Protein AF-A0A0N4XSR8-F1 (afdb_monomer)

Foldseek 3Di:
DCVVPDDDDDDDDDPPPVPPVVPDDDDDDDDPDPVVVLVVVVVCVVVDPDPDDDDDDPDPVVQVVSQVVCVVVVDDDDGDDDVDDPVSVVVVVD

Solvent-accessible surface area (backbone atoms only — not comparable to full-atom values): 6608 Å² total; per-residue (Å²): 115,64,82,80,80,51,80,89,73,87,82,88,74,78,78,77,64,74,84,67,54,89,86,60,89,82,86,87,81,94,65,96,46,81,74,53,51,57,58,55,50,51,53,49,59,74,73,41,95,74,90,79,85,87,88,87,61,97,42,62,71,53,40,54,53,48,45,52,54,38,44,76,72,71,43,93,78,86,78,84,56,94,85,57,55,70,70,58,53,55,60,73,74,105

pLDDT: mean 86.48, std 11.39, range [55.12, 96.94]

Structure (mmCIF,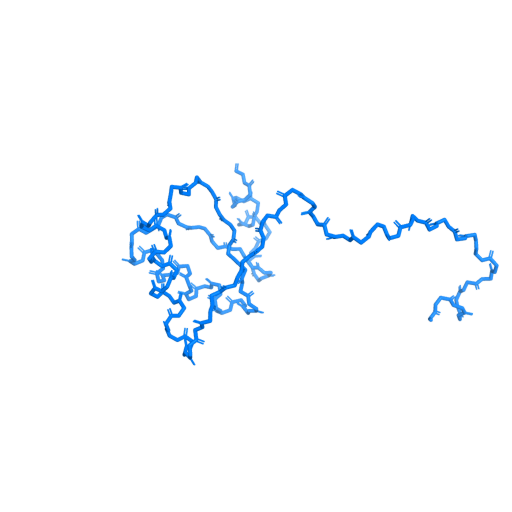 N/CA/C/O backbone):
data_AF-A0A0N4XSR8-F1
#
_entry.id   AF-A0A0N4XSR8-F1
#
loop_
_atom_site.group_PDB
_atom_site.id
_atom_site.type_symbol
_atom_site.label_atom_id
_atom_site.label_alt_id
_atom_site.label_comp_id
_atom_site.label_asym_id
_atom_site.label_entity_id
_atom_site.label_seq_id
_atom_site.pdbx_PDB_ins_code
_atom_site.Cartn_x
_atom_site.Cartn_y
_atom_site.Cartn_z
_atom_site.occupancy
_atom_site.B_iso_or_equiv
_atom_site.auth_seq_id
_atom_site.auth_comp_id
_atom_site.auth_asym_id
_atom_site.auth_atom_id
_atom_site.pdbx_PDB_model_num
ATOM 1 N N . MET A 1 1 ? 30.558 2.121 -15.263 1.00 56.22 1 MET A N 1
ATOM 2 C CA . MET A 1 1 ? 31.040 3.055 -14.217 1.00 56.22 1 MET A CA 1
ATOM 3 C C . MET A 1 1 ? 32.139 2.444 -13.357 1.00 56.22 1 MET A C 1
ATOM 5 O O . MET A 1 1 ? 33.147 3.103 -13.167 1.00 56.22 1 MET A O 1
ATOM 9 N N . THR A 1 2 ? 32.014 1.195 -12.905 1.00 64.69 2 THR A N 1
ATOM 10 C CA . THR A 1 2 ? 33.045 0.493 -12.110 1.00 64.69 2 THR A CA 1
ATOM 11 C C . THR A 1 2 ? 34.406 0.353 -12.804 1.00 64.69 2 THR A C 1
ATOM 13 O O . THR A 1 2 ? 35.429 0.432 -12.139 1.00 64.69 2 THR A O 1
ATOM 16 N N . SER A 1 3 ? 34.448 0.275 -14.139 1.00 71.38 3 SER A N 1
ATOM 17 C CA . SER A 1 3 ? 35.692 0.272 -14.932 1.00 71.38 3 SER A CA 1
ATOM 18 C C . SER A 1 3 ? 36.540 1.547 -14.825 1.00 71.38 3 SER A C 1
ATOM 20 O O . SER A 1 3 ? 37.678 1.545 -15.275 1.00 71.38 3 SER A O 1
ATOM 22 N N . LYS A 1 4 ? 35.994 2.640 -14.272 1.00 77.06 4 LYS A N 1
ATOM 23 C CA . LYS A 1 4 ? 36.720 3.905 -14.067 1.00 77.06 4 LYS A CA 1
ATOM 24 C C . LYS A 1 4 ? 37.362 4.021 -12.681 1.00 77.06 4 LYS A C 1
ATOM 26 O O . LYS A 1 4 ? 38.192 4.898 -12.488 1.00 77.06 4 LYS A O 1
ATOM 31 N N . PHE A 1 5 ? 36.963 3.176 -11.730 1.00 85.56 5 PHE A N 1
ATOM 32 C CA . PHE A 1 5 ? 37.351 3.302 -10.318 1.00 85.56 5 PHE A CA 1
ATOM 33 C C . PHE A 1 5 ? 37.894 2.001 -9.711 1.00 85.56 5 PHE A C 1
ATOM 35 O O . PHE A 1 5 ? 38.294 1.998 -8.553 1.00 85.56 5 PHE A O 1
ATOM 42 N N . MET A 1 6 ? 37.895 0.896 -10.461 1.00 86.00 6 MET A N 1
ATOM 43 C CA . MET A 1 6 ? 38.374 -0.407 -9.998 1.00 86.00 6 MET A CA 1
ATOM 44 C C . MET A 1 6 ? 39.427 -0.942 -10.969 1.00 86.00 6 MET A C 1
ATOM 46 O O . MET A 1 6 ? 39.180 -0.988 -12.175 1.00 86.00 6 MET A O 1
ATOM 50 N N . THR A 1 7 ? 40.563 -1.389 -10.438 1.00 77.50 7 THR A N 1
ATOM 51 C CA . THR A 1 7 ? 41.599 -2.114 -11.187 1.00 77.50 7 THR A CA 1
ATOM 52 C C . THR A 1 7 ? 41.450 -3.602 -10.889 1.00 77.50 7 THR A C 1
ATOM 54 O O . THR A 1 7 ? 41.463 -3.985 -9.725 1.00 77.50 7 THR A O 1
ATOM 57 N N . ASP A 1 8 ? 41.259 -4.404 -11.937 1.00 83.94 8 ASP A N 1
ATOM 58 C CA . ASP A 1 8 ? 41.131 -5.872 -11.904 1.00 83.94 8 ASP A CA 1
ATOM 59 C C . ASP A 1 8 ? 40.223 -6.458 -10.791 1.00 83.94 8 ASP A C 1
ATOM 61 O O . ASP A 1 8 ? 40.675 -7.203 -9.920 1.00 83.94 8 ASP A O 1
ATOM 65 N N . PRO A 1 9 ? 38.919 -6.112 -10.757 1.00 86.94 9 PRO A N 1
ATOM 66 C CA . PRO A 1 9 ? 38.027 -6.628 -9.730 1.00 86.94 9 PRO A CA 1
ATOM 67 C C . PRO A 1 9 ? 37.605 -8.072 -10.022 1.00 86.94 9 PRO A C 1
ATOM 69 O O . PRO A 1 9 ? 37.090 -8.386 -11.100 1.00 86.94 9 PRO A O 1
ATOM 72 N N . ILE A 1 10 ? 37.680 -8.921 -9.000 1.00 88.25 10 ILE A N 1
ATOM 73 C CA . ILE A 1 10 ? 37.042 -10.238 -9.017 1.00 88.25 10 ILE A CA 1
ATOM 74 C C . ILE A 1 10 ? 35.523 -10.045 -9.013 1.00 88.25 10 ILE A C 1
ATOM 76 O O . ILE A 1 10 ? 34.954 -9.414 -8.121 1.00 88.25 10 ILE A O 1
ATOM 80 N N . ARG A 1 11 ? 34.848 -10.600 -10.023 1.00 79.88 11 ARG A N 1
ATOM 81 C CA . ARG A 1 11 ? 33.387 -10.560 -10.141 1.00 79.88 11 ARG A CA 1
ATOM 82 C C . ARG A 1 11 ? 32.794 -11.878 -9.667 1.00 79.88 11 ARG A C 1
ATOM 84 O O . ARG A 1 11 ? 32.829 -12.866 -10.392 1.00 79.88 11 ARG A O 1
ATOM 91 N N . ILE A 1 12 ? 32.202 -11.870 -8.479 1.00 83.94 12 ILE A N 1
ATOM 92 C CA . ILE A 1 12 ? 31.358 -12.968 -8.006 1.00 83.94 12 ILE A CA 1
ATOM 93 C C . ILE A 1 12 ? 29.919 -12.591 -8.353 1.00 83.94 12 ILE A C 1
ATOM 95 O O . ILE A 1 12 ? 29.303 -11.760 -7.690 1.00 83.94 12 ILE A O 1
ATOM 99 N N . LEU A 1 13 ? 29.420 -13.137 -9.460 1.00 77.44 13 LEU A N 1
ATOM 100 C CA . LEU A 1 13 ? 28.064 -12.899 -9.941 1.00 77.44 13 LEU A CA 1
ATOM 101 C C . LEU A 1 13 ? 27.219 -14.124 -9.612 1.00 77.44 13 LEU A C 1
ATOM 103 O O . LEU A 1 13 ? 27.519 -15.226 -10.065 1.00 77.44 13 LEU A O 1
ATOM 107 N N . VAL A 1 14 ? 26.150 -13.925 -8.852 1.00 69.56 14 VAL A N 1
ATOM 108 C CA . VAL A 1 14 ? 25.079 -14.919 -8.770 1.00 69.56 14 VAL A CA 1
ATOM 109 C C . VAL A 1 14 ? 24.346 -14.874 -10.110 1.00 69.56 14 VAL A C 1
ATOM 111 O O . VAL A 1 14 ? 24.079 -13.779 -10.622 1.00 69.56 14 VAL A O 1
ATOM 114 N N . LYS A 1 15 ? 24.071 -16.037 -10.720 1.00 63.41 15 LYS A N 1
ATOM 115 C CA . LYS A 1 15 ? 23.192 -16.090 -11.895 1.00 63.41 15 LYS A CA 1
ATOM 116 C C . LYS A 1 15 ? 21.917 -15.340 -11.528 1.00 63.41 15 LYS A C 1
ATOM 118 O O . LYS A 1 15 ? 21.339 -15.582 -10.474 1.00 63.41 15 LYS A O 1
ATOM 123 N N . ARG A 1 16 ? 21.499 -14.409 -12.385 1.00 59.78 16 ARG A N 1
ATOM 124 C CA . ARG A 1 16 ? 20.115 -13.956 -12.343 1.00 59.78 16 ARG A CA 1
ATOM 125 C C . ARG A 1 16 ? 19.303 -15.164 -12.774 1.00 59.78 16 ARG A C 1
ATOM 127 O O . ARG A 1 16 ? 19.111 -15.360 -13.969 1.00 59.78 16 ARG A O 1
ATOM 134 N N . ASP A 1 17 ? 18.900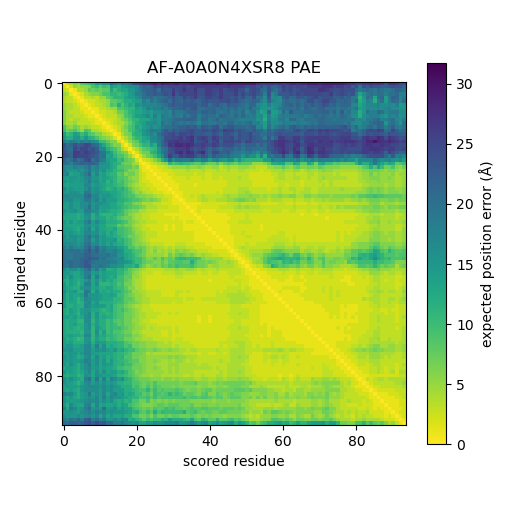 -15.990 -11.817 1.00 56.75 17 ASP A N 1
ATOM 135 C CA . ASP A 1 17 ? 17.633 -16.680 -11.976 1.00 56.75 17 ASP A CA 1
ATOM 136 C C . ASP A 1 17 ? 16.659 -15.564 -12.339 1.00 56.75 17 ASP A C 1
ATOM 138 O O . ASP A 1 17 ? 16.676 -14.494 -11.708 1.00 56.75 17 ASP A O 1
ATOM 142 N N . GLU A 1 18 ? 15.948 -15.714 -13.455 1.00 55.47 18 GLU A N 1
ATOM 143 C CA . GLU A 1 18 ? 14.843 -14.814 -13.734 1.00 55.47 18 GLU A CA 1
ATOM 144 C C . GLU A 1 18 ? 14.049 -14.762 -12.439 1.00 55.47 18 GLU A C 1
ATOM 146 O O . GLU A 1 18 ? 13.600 -15.783 -11.928 1.00 55.47 18 GLU A O 1
ATOM 151 N N . LEU A 1 19 ? 13.993 -13.578 -11.832 1.00 55.12 19 LEU A N 1
ATOM 152 C CA . LEU A 1 19 ? 13.330 -13.347 -10.555 1.00 55.12 19 LEU A CA 1
ATOM 153 C C . LEU A 1 19 ? 11.811 -13.398 -10.787 1.00 55.12 19 LEU A C 1
ATOM 155 O O . LEU A 1 19 ? 11.050 -12.581 -10.283 1.00 55.12 19 LEU A O 1
ATOM 159 N N . THR A 1 20 ? 11.349 -14.332 -11.615 1.00 56.44 20 THR A N 1
ATOM 160 C CA . THR A 1 20 ? 9.997 -14.827 -11.578 1.00 56.44 20 THR A CA 1
ATOM 161 C C . THR A 1 20 ? 9.892 -15.542 -10.254 1.00 56.44 20 THR A C 1
ATOM 163 O O . THR A 1 20 ? 10.406 -16.635 -10.049 1.00 56.44 20 THR A O 1
ATOM 166 N N . LEU A 1 21 ? 9.297 -14.828 -9.314 1.00 58.47 21 LEU A N 1
ATOM 167 C CA . LEU A 1 21 ? 8.861 -15.322 -8.030 1.00 58.47 21 LEU A CA 1
ATOM 168 C C . LEU A 1 21 ? 7.922 -16.512 -8.301 1.00 58.47 21 LEU A C 1
ATOM 170 O O . LEU A 1 21 ? 6.716 -16.316 -8.381 1.00 58.47 21 LEU A O 1
ATOM 174 N N . GLU A 1 22 ? 8.448 -17.724 -8.510 1.00 62.69 22 GLU A N 1
ATOM 175 C CA . GLU A 1 22 ? 7.670 -18.900 -8.951 1.00 62.69 22 GLU A CA 1
ATOM 176 C C . GLU A 1 22 ? 6.518 -19.239 -7.984 1.00 62.69 22 GLU A C 1
ATOM 178 O O . GLU A 1 22 ? 5.549 -19.892 -8.362 1.00 62.69 22 GLU A O 1
ATOM 183 N N . GLY A 1 23 ? 6.577 -18.733 -6.747 1.00 73.56 23 GLY A N 1
ATOM 184 C CA . GLY A 1 23 ? 5.507 -18.826 -5.753 1.00 73.56 23 GLY A CA 1
ATOM 185 C C . GLY A 1 23 ? 4.541 -17.634 -5.679 1.00 73.56 23 GLY A C 1
ATOM 186 O O . GLY A 1 23 ? 3.565 -17.712 -4.935 1.00 73.56 23 GLY A O 1
ATOM 187 N N . ILE A 1 24 ? 4.773 -16.533 -6.403 1.00 83.44 24 ILE A N 1
ATOM 188 C CA . ILE A 1 24 ? 3.939 -15.322 -6.344 1.00 83.44 24 ILE A CA 1
ATOM 189 C C . ILE A 1 24 ? 3.073 -15.217 -7.592 1.00 83.44 24 ILE A C 1
ATOM 191 O O . ILE A 1 24 ? 3.538 -14.937 -8.698 1.00 83.44 24 ILE A O 1
ATOM 195 N N . LYS A 1 25 ? 1.766 -15.386 -7.383 1.00 86.50 25 LYS A N 1
ATOM 196 C CA . LYS A 1 25 ? 0.755 -15.132 -8.407 1.00 86.50 25 LYS A CA 1
ATOM 197 C C . LYS A 1 25 ? 0.622 -13.627 -8.615 1.00 86.50 25 LYS A C 1
ATOM 199 O O . LYS A 1 25 ? 0.306 -12.897 -7.678 1.00 86.50 25 LYS A O 1
ATOM 204 N N . GLN A 1 26 ? 0.869 -13.179 -9.839 1.00 86.38 26 GLN A N 1
ATOM 205 C CA . GLN A 1 26 ? 0.817 -11.771 -10.219 1.00 86.38 26 GLN A CA 1
ATOM 206 C C . GLN A 1 26 ? -0.413 -11.522 -11.087 1.00 86.38 26 GLN A C 1
ATOM 208 O O . GLN A 1 26 ? -0.690 -12.280 -12.016 1.00 86.38 26 GLN A O 1
ATOM 213 N N . PHE A 1 27 ? -1.135 -10.448 -10.784 1.00 91.31 27 PHE A N 1
ATOM 214 C CA . PHE A 1 27 ? -2.339 -10.035 -11.494 1.00 91.31 27 PHE A CA 1
ATOM 215 C C . PHE A 1 27 ? -2.287 -8.532 -11.752 1.00 91.31 27 PHE A C 1
ATOM 217 O O . PHE A 1 27 ? -1.566 -7.801 -11.071 1.00 91.31 27 PHE A O 1
ATOM 224 N N . PHE A 1 28 ? -3.077 -8.070 -12.715 1.00 94.12 28 PHE A N 1
ATOM 225 C CA . PHE A 1 28 ? -3.328 -6.651 -12.923 1.00 94.12 28 PHE A CA 1
ATOM 226 C C . PHE A 1 28 ? -4.829 -6.422 -13.075 1.00 94.12 28 PHE A C 1
ATOM 228 O O . PHE A 1 28 ? -5.549 -7.292 -13.562 1.00 94.12 28 PHE A O 1
ATOM 235 N N . VAL A 1 29 ? -5.280 -5.237 -12.674 1.00 94.19 29 VAL A N 1
ATOM 236 C CA . VAL A 1 29 ? -6.641 -4.763 -12.923 1.00 94.19 29 VAL A CA 1
ATOM 237 C C . VAL A 1 29 ? -6.528 -3.526 -13.801 1.00 94.19 29 VAL A C 1
ATOM 239 O O . VAL A 1 29 ? -5.839 -2.568 -13.442 1.00 94.19 29 VAL A O 1
ATOM 242 N N . ALA A 1 30 ? -7.144 -3.574 -14.981 1.00 95.88 30 ALA A N 1
ATOM 243 C CA . ALA A 1 30 ? -7.236 -2.414 -15.852 1.00 95.88 30 ALA A CA 1
ATOM 244 C C . ALA A 1 30 ? -8.282 -1.454 -15.277 1.00 95.88 30 ALA A C 1
ATOM 246 O O . ALA A 1 30 ? -9.432 -1.834 -15.079 1.00 95.88 30 ALA A O 1
ATOM 247 N N . VAL A 1 31 ? -7.860 -0.225 -14.997 1.00 96.06 31 VAL A N 1
ATOM 248 C CA . VAL A 1 31 ? -8.707 0.860 -14.501 1.00 96.06 31 VAL A CA 1
ATOM 249 C C . VAL A 1 31 ? -8.564 2.032 -15.459 1.00 96.06 31 VAL A C 1
ATOM 251 O O . VAL A 1 31 ? -7.447 2.469 -15.738 1.00 96.06 31 VAL A O 1
ATOM 254 N N . ASP A 1 32 ? -9.684 2.527 -15.976 1.00 95.19 32 ASP A N 1
ATOM 255 C CA . ASP A 1 32 ? -9.669 3.586 -16.991 1.00 95.19 32 ASP A CA 1
ATOM 256 C C . ASP A 1 32 ? -9.325 4.954 -16.392 1.00 95.19 32 ASP A C 1
ATOM 258 O O . ASP A 1 32 ? -8.723 5.802 -17.049 1.00 95.19 32 ASP A O 1
ATOM 262 N N . CYS A 1 33 ? -9.696 5.171 -15.127 1.00 95.75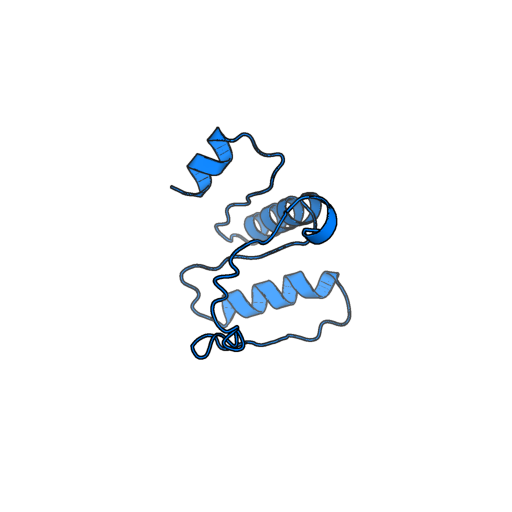 33 CYS A N 1
ATOM 263 C CA . CYS A 1 33 ? -9.521 6.430 -14.413 1.00 95.75 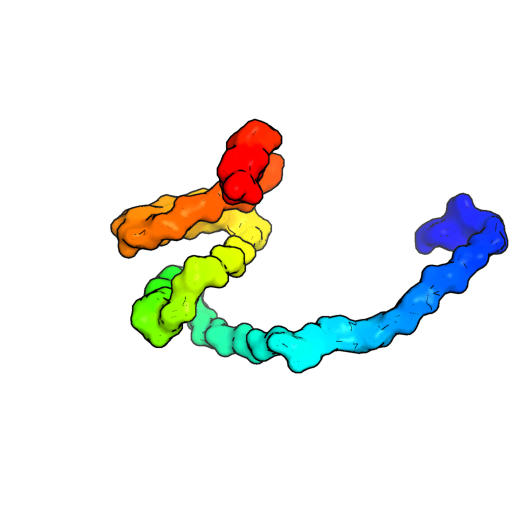33 CYS A CA 1
ATOM 264 C C . CYS A 1 33 ? -8.876 6.204 -13.039 1.00 95.75 33 CYS A C 1
ATOM 266 O O . CYS A 1 33 ? -9.105 5.199 -12.369 1.00 95.75 33 CYS A O 1
ATOM 268 N N . GLU A 1 34 ? -8.064 7.167 -12.596 1.00 93.19 34 GLU A N 1
ATOM 269 C CA . GLU A 1 34 ? -7.340 7.099 -11.316 1.00 93.19 34 GLU A CA 1
ATOM 270 C C . GLU A 1 34 ? -8.284 7.037 -10.107 1.00 93.19 34 GLU A C 1
ATOM 272 O O . GLU A 1 34 ? -7.970 6.381 -9.116 1.00 93.19 34 GLU A O 1
ATOM 277 N N . GLU A 1 35 ? -9.435 7.703 -10.187 1.00 93.00 35 GLU A N 1
ATOM 278 C CA . GLU A 1 35 ? -10.472 7.694 -9.150 1.00 93.00 35 GLU A CA 1
ATOM 279 C C . GLU A 1 35 ? -11.076 6.303 -8.918 1.00 93.00 35 GLU A C 1
ATOM 281 O O . GLU A 1 35 ? -11.322 5.936 -7.773 1.00 93.00 35 GLU A O 1
ATOM 286 N N . TRP A 1 36 ? -11.179 5.474 -9.961 1.00 95.94 36 TRP A N 1
ATOM 287 C CA . TRP A 1 36 ? -11.748 4.124 -9.860 1.00 95.94 36 TRP A CA 1
ATOM 288 C C . TRP A 1 36 ? -10.833 3.133 -9.141 1.00 95.94 36 TRP A C 1
ATOM 290 O O . TRP A 1 36 ? -11.276 2.058 -8.738 1.00 95.94 36 TRP A O 1
ATOM 300 N N . LYS A 1 37 ? -9.552 3.475 -8.942 1.00 96.38 37 LYS A N 1
ATOM 301 C CA . LYS A 1 37 ? -8.624 2.627 -8.181 1.00 96.38 37 LYS A CA 1
ATOM 302 C C . LYS A 1 37 ? -9.065 2.435 -6.742 1.00 96.38 37 LYS A C 1
ATOM 304 O O . LYS A 1 37 ? -8.816 1.369 -6.193 1.00 96.38 37 LYS A O 1
ATOM 309 N N . PHE A 1 38 ? -9.646 3.465 -6.127 1.00 95.56 38 PHE A N 1
ATOM 310 C CA . PHE A 1 38 ? -10.072 3.368 -4.737 1.00 95.56 38 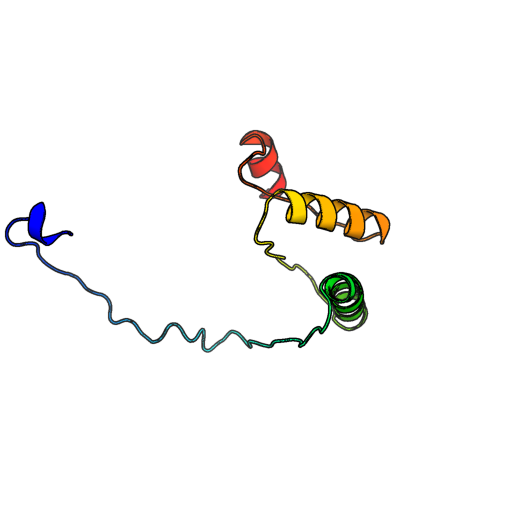PHE A CA 1
ATOM 311 C C . PHE A 1 38 ? -11.259 2.416 -4.605 1.00 95.56 38 PHE A C 1
ATOM 313 O O . PHE A 1 38 ? -11.188 1.485 -3.812 1.00 95.56 38 PHE A O 1
ATOM 320 N N . ASP A 1 39 ? -12.276 2.580 -5.447 1.00 94.56 39 ASP A N 1
ATOM 321 C CA . ASP A 1 39 ? -13.452 1.705 -5.443 1.00 94.56 39 ASP A CA 1
ATOM 322 C C . ASP A 1 39 ? -13.054 0.253 -5.748 1.00 94.56 39 ASP A C 1
ATOM 324 O O . ASP A 1 39 ? -13.391 -0.659 -5.001 1.00 94.56 39 ASP A O 1
ATOM 328 N N . THR A 1 40 ? -12.190 0.051 -6.750 1.00 95.31 40 THR A N 1
ATOM 329 C CA . THR A 1 40 ? -11.630 -1.274 -7.075 1.00 95.31 40 THR A CA 1
ATOM 330 C C . THR A 1 40 ? -10.870 -1.887 -5.892 1.00 95.31 40 THR A C 1
ATOM 332 O O . THR A 1 40 ? -10.919 -3.094 -5.669 1.00 95.31 40 THR A O 1
ATOM 335 N N . LEU A 1 41 ? -10.122 -1.077 -5.136 1.00 94.62 41 LEU A N 1
ATOM 336 C CA . LEU A 1 41 ? -9.394 -1.546 -3.960 1.00 94.62 41 LEU A CA 1
ATOM 337 C C . LEU A 1 41 ? -10.358 -1.997 -2.858 1.00 94.62 41 LEU A C 1
ATOM 339 O O . LEU A 1 41 ? -10.123 -3.041 -2.257 1.00 94.62 41 LEU A O 1
ATOM 343 N N . VAL A 1 42 ? -11.421 -1.232 -2.604 1.00 92.12 42 VAL A N 1
ATOM 344 C CA . VAL A 1 42 ? -12.454 -1.583 -1.619 1.00 92.12 42 VAL A CA 1
ATOM 345 C C . VAL A 1 42 ? -13.144 -2.891 -2.016 1.00 92.12 42 VAL A C 1
ATOM 347 O O . VAL A 1 42 ? -13.195 -3.808 -1.200 1.00 92.12 42 VAL A O 1
ATOM 350 N N . ASP A 1 43 ? -13.530 -3.043 -3.285 1.00 92.44 43 ASP A N 1
ATOM 351 C CA . ASP A 1 43 ? -14.141 -4.275 -3.804 1.00 92.44 43 ASP A CA 1
ATOM 352 C C . ASP A 1 43 ? -13.243 -5.511 -3.598 1.00 92.44 43 ASP A C 1
ATOM 354 O O . ASP A 1 43 ? -13.721 -6.607 -3.280 1.00 92.44 43 ASP A O 1
ATOM 358 N N . LEU A 1 44 ? -11.921 -5.351 -3.753 1.00 91.31 44 LEU A N 1
ATOM 359 C CA . LEU A 1 44 ? -10.953 -6.420 -3.490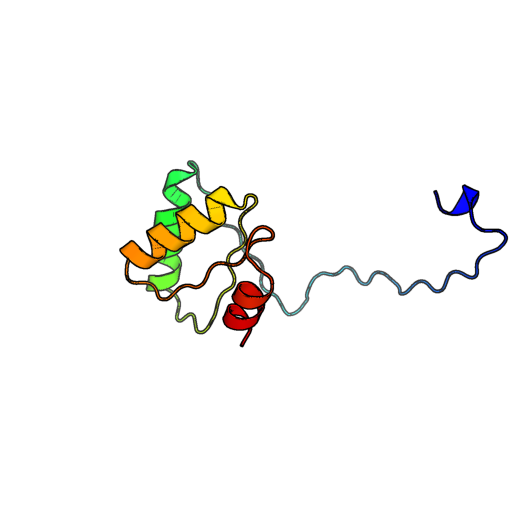 1.00 91.31 44 LEU A CA 1
ATOM 360 C C . LEU A 1 44 ? -10.908 -6.806 -2.008 1.00 91.31 44 LEU A C 1
ATOM 362 O O . LEU A 1 44 ? -10.795 -7.994 -1.707 1.00 91.31 44 LEU A O 1
ATOM 366 N N . TYR A 1 45 ? -10.997 -5.837 -1.097 1.00 88.19 45 TYR A N 1
ATOM 367 C CA . TYR A 1 45 ? -11.048 -6.100 0.343 1.00 88.19 45 TYR A CA 1
ATOM 368 C C . TYR A 1 45 ? -12.363 -6.758 0.779 1.00 88.19 45 TYR A C 1
ATOM 370 O O . TYR A 1 45 ? -12.338 -7.590 1.683 1.00 88.19 45 TYR A O 1
ATOM 378 N N . ASP A 1 46 ? -13.480 -6.443 0.123 1.00 86.44 46 ASP A N 1
ATOM 379 C CA . ASP A 1 46 ? -14.783 -7.052 0.418 1.00 86.44 46 ASP A CA 1
ATOM 380 C C . ASP A 1 46 ? -14.893 -8.485 -0.124 1.00 86.44 46 ASP A C 1
ATOM 382 O O . ASP A 1 46 ? -15.513 -9.356 0.490 1.00 86.44 46 ASP A O 1
ATOM 386 N N . THR A 1 47 ? -14.269 -8.757 -1.273 1.00 87.62 47 THR A N 1
ATOM 387 C CA . THR A 1 47 ? -14.347 -10.067 -1.940 1.00 87.62 47 THR A CA 1
ATOM 388 C C . THR A 1 47 ? -13.322 -11.066 -1.398 1.00 87.62 47 THR A C 1
ATOM 390 O O . THR A 1 47 ? -13.552 -12.279 -1.425 1.00 87.62 47 THR A O 1
ATOM 393 N N . LEU A 1 48 ? -12.165 -10.588 -0.934 1.00 84.62 48 LEU A N 1
ATOM 394 C CA . LEU A 1 48 ? -11.046 -11.434 -0.529 1.00 84.62 48 LEU A CA 1
ATOM 395 C C . LEU A 1 48 ? -10.854 -11.410 0.985 1.00 84.62 48 LEU A C 1
ATOM 397 O O . LEU A 1 48 ? -10.789 -10.363 1.617 1.00 84.62 48 LEU A O 1
ATOM 401 N N . THR A 1 49 ? -10.641 -12.583 1.579 1.00 81.56 49 THR A N 1
ATOM 402 C CA . THR A 1 49 ? -10.190 -12.664 2.971 1.00 81.56 49 THR A CA 1
ATOM 403 C C . THR A 1 49 ? -8.703 -12.315 3.047 1.00 81.56 49 THR A C 1
ATOM 405 O O . THR A 1 49 ? -7.837 -13.172 2.865 1.00 81.56 49 THR A O 1
ATOM 408 N N . ILE A 1 50 ? -8.404 -11.040 3.293 1.00 81.12 50 ILE A N 1
ATOM 409 C CA . ILE A 1 50 ? -7.040 -10.513 3.405 1.00 81.12 50 ILE A CA 1
ATOM 410 C C . ILE A 1 50 ? -6.648 -10.447 4.884 1.00 81.12 50 ILE A C 1
ATOM 412 O O . ILE A 1 50 ? -7.286 -9.753 5.669 1.00 81.12 50 ILE A O 1
ATOM 416 N N . THR A 1 51 ? -5.580 -11.148 5.275 1.00 83.00 51 THR A N 1
ATOM 417 C CA . THR A 1 51 ? -5.032 -11.066 6.641 1.00 83.00 51 THR A CA 1
ATOM 418 C C . THR A 1 51 ? -4.171 -9.819 6.819 1.00 83.00 51 THR A C 1
ATOM 420 O O . THR A 1 51 ? -4.404 -9.018 7.719 1.00 83.00 51 THR A O 1
ATOM 423 N N . GLN A 1 52 ? -3.178 -9.646 5.947 1.00 86.88 52 GLN A N 1
ATOM 424 C CA . GLN A 1 52 ? -2.299 -8.485 5.882 1.00 86.88 52 GLN A CA 1
ATOM 425 C C . GLN A 1 52 ? -1.966 -8.194 4.420 1.00 86.88 52 GLN A C 1
ATOM 427 O O . GLN A 1 52 ? -1.747 -9.112 3.629 1.00 86.88 52 GLN A O 1
ATOM 432 N N . ALA A 1 53 ? -1.906 -6.914 4.068 1.00 91.44 53 ALA A N 1
ATOM 433 C CA . ALA A 1 53 ? -1.518 -6.467 2.739 1.00 91.44 53 ALA A CA 1
ATOM 434 C C . ALA A 1 53 ? -0.648 -5.213 2.826 1.00 91.44 53 ALA A C 1
ATOM 436 O O . ALA A 1 53 ? -0.768 -4.416 3.756 1.00 91.44 53 ALA A O 1
ATOM 437 N N . VAL A 1 54 ? 0.222 -5.047 1.829 1.00 92.94 54 VAL A N 1
ATOM 438 C CA . VAL A 1 54 ? 1.060 -3.858 1.660 1.00 92.94 54 VAL A CA 1
ATOM 439 C C . VAL A 1 54 ? 0.657 -3.172 0.363 1.00 92.94 54 VAL A C 1
ATOM 441 O O . VAL A 1 54 ? 0.722 -3.772 -0.709 1.00 92.94 54 VAL A O 1
ATOM 444 N N . LEU A 1 55 ? 0.256 -1.907 0.468 1.00 94.75 55 LEU A N 1
ATOM 445 C CA . LEU A 1 55 ? -0.126 -1.072 -0.666 1.00 94.75 55 LEU A CA 1
ATOM 446 C C . LEU A 1 55 ? 0.995 -0.081 -0.968 1.00 94.75 55 LEU A C 1
ATOM 448 O O . LEU A 1 55 ? 1.380 0.721 -0.118 1.00 94.75 55 LEU A O 1
ATOM 452 N N . PHE A 1 56 ? 1.510 -0.121 -2.193 1.00 96.31 56 PHE A N 1
ATOM 453 C CA . PHE A 1 56 ? 2.547 0.800 -2.646 1.00 96.31 56 PHE A CA 1
ATOM 454 C C . PHE A 1 56 ? 1.936 1.950 -3.445 1.00 96.31 56 PHE A C 1
ATOM 456 O O . PHE A 1 56 ? 1.148 1.740 -4.363 1.00 96.31 56 PHE A O 1
ATOM 463 N N . CYS A 1 57 ? 2.350 3.175 -3.123 1.00 96.81 57 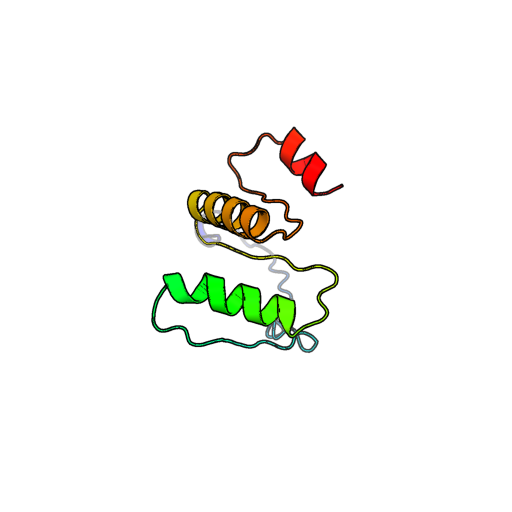CYS A N 1
ATOM 464 C CA . CYS A 1 57 ? 2.031 4.375 -3.892 1.00 96.81 57 CYS A CA 1
ATOM 465 C C . CYS A 1 57 ? 3.321 5.053 -4.359 1.00 96.81 57 CYS A C 1
ATOM 467 O O . CYS A 1 57 ? 4.323 5.065 -3.647 1.00 96.81 57 CYS A O 1
ATOM 469 N N . ASN A 1 58 ? 3.280 5.690 -5.530 1.00 95.75 58 ASN A N 1
ATOM 470 C CA . ASN A 1 58 ? 4.460 6.340 -6.113 1.00 95.75 58 ASN A CA 1
ATOM 471 C C . ASN A 1 58 ? 4.889 7.620 -5.379 1.00 95.75 58 ASN A C 1
ATOM 473 O O . ASN A 1 58 ? 6.036 8.041 -5.502 1.00 95.75 58 ASN A O 1
ATOM 477 N N . THR A 1 59 ? 3.978 8.279 -4.657 1.00 96.00 59 THR A N 1
ATOM 478 C CA . THR A 1 59 ? 4.265 9.549 -3.976 1.00 96.00 59 THR A CA 1
ATOM 479 C C . THR A 1 59 ? 3.806 9.513 -2.530 1.00 96.00 59 THR A C 1
ATOM 481 O O . THR A 1 59 ? 2.785 8.904 -2.214 1.00 96.00 59 THR A O 1
ATOM 484 N N . ARG A 1 60 ? 4.535 10.229 -1.667 1.00 95.12 60 ARG A N 1
ATOM 485 C CA . ARG A 1 60 ? 4.229 10.362 -0.233 1.00 95.12 60 ARG A CA 1
ATOM 486 C C . ARG A 1 60 ? 2.827 10.936 -0.019 1.00 95.12 60 ARG A C 1
ATOM 488 O O . ARG A 1 60 ? 2.001 10.305 0.618 1.00 95.12 60 ARG A O 1
ATOM 495 N N . ARG A 1 61 ? 2.501 12.019 -0.734 1.00 95.75 61 ARG A N 1
ATOM 496 C CA . ARG A 1 61 ? 1.162 12.632 -0.718 1.00 95.75 61 ARG A CA 1
ATOM 497 C C . ARG A 1 61 ? 0.038 11.640 -1.038 1.00 95.75 61 ARG A C 1
ATOM 499 O O . ARG A 1 61 ? -1.049 11.752 -0.487 1.00 95.75 61 ARG A O 1
ATOM 506 N N . LYS A 1 62 ? 0.270 10.693 -1.958 1.00 96.62 62 LYS A N 1
ATOM 507 C CA . LYS A 1 62 ? -0.730 9.672 -2.304 1.00 96.62 62 LYS A CA 1
ATOM 508 C C . LYS A 1 62 ? -0.859 8.614 -1.204 1.00 96.62 62 LYS A C 1
ATOM 510 O O . LYS A 1 62 ? -1.973 8.161 -0.979 1.00 96.62 62 LYS A O 1
ATOM 515 N N . VAL A 1 63 ? 0.236 8.260 -0.522 1.00 96.75 63 VAL A N 1
ATOM 516 C CA . VAL A 1 63 ? 0.200 7.382 0.662 1.00 96.75 63 VAL A CA 1
ATOM 517 C C . VAL A 1 63 ? -0.700 7.990 1.737 1.00 96.75 63 VAL A C 1
ATOM 519 O O . VAL A 1 63 ? -1.599 7.307 2.215 1.00 96.75 63 VAL A O 1
ATOM 522 N N . ASP A 1 64 ? -0.501 9.268 2.061 1.00 95.69 64 ASP A N 1
ATOM 523 C CA . ASP A 1 64 ? -1.264 9.942 3.119 1.00 95.69 64 ASP A CA 1
ATOM 524 C C . ASP A 1 64 ? -2.745 10.050 2.758 1.00 95.69 64 ASP A C 1
ATOM 526 O O . ASP A 1 64 ? -3.606 9.616 3.521 1.00 95.69 64 ASP A O 1
ATOM 530 N N . TRP A 1 65 ? -3.036 10.515 1.538 1.00 96.75 65 TRP A N 1
ATOM 531 C CA . TRP A 1 65 ? -4.402 10.593 1.018 1.00 96.75 65 TRP A CA 1
ATOM 532 C C . TRP A 1 65 ? -5.113 9.233 1.030 1.00 96.75 65 TRP A C 1
ATOM 534 O O . TRP A 1 65 ? -6.275 9.144 1.422 1.00 96.75 65 TRP A O 1
ATOM 544 N N . LEU A 1 66 ? -4.427 8.165 0.604 1.00 96.94 66 LEU A N 1
ATOM 545 C CA . LEU A 1 66 ? -5.012 6.827 0.571 1.00 96.94 66 LEU A CA 1
ATOM 546 C C . LEU A 1 66 ? -5.270 6.308 1.987 1.00 96.94 66 LEU A C 1
ATOM 548 O O . LEU A 1 66 ? -6.322 5.729 2.238 1.00 96.94 66 LEU A O 1
ATOM 552 N N . ALA A 1 67 ? -4.339 6.533 2.915 1.00 95.31 67 ALA A N 1
ATOM 553 C CA . ALA A 1 67 ? -4.494 6.112 4.299 1.00 95.31 67 ALA A CA 1
ATOM 554 C C . ALA A 1 67 ? -5.662 6.828 4.991 1.00 95.31 67 ALA A C 1
ATOM 556 O O . ALA A 1 67 ? -6.422 6.180 5.706 1.00 95.31 67 ALA A O 1
ATOM 557 N N . GLU A 1 68 ? -5.845 8.130 4.758 1.00 96.25 68 GLU A N 1
ATOM 558 C CA . GLU A 1 68 ? -7.022 8.866 5.237 1.00 96.25 68 GLU A CA 1
ATOM 559 C C . GLU A 1 68 ? -8.315 8.307 4.636 1.00 96.25 68 GLU A C 1
ATOM 561 O O . GLU A 1 68 ? -9.228 7.953 5.378 1.00 96.25 68 GLU A O 1
ATOM 566 N N . LYS A 1 69 ? -8.368 8.122 3.312 1.00 96.00 69 LYS A N 1
ATOM 567 C CA . LYS A 1 69 ? -9.542 7.567 2.618 1.00 96.00 69 LYS A CA 1
ATOM 568 C C . LYS A 1 69 ? -9.923 6.170 3.099 1.00 96.00 69 LYS A C 1
ATOM 570 O O . LYS A 1 69 ? -11.101 5.877 3.285 1.00 96.00 69 LYS A O 1
ATOM 575 N N . MET A 1 70 ? -8.939 5.307 3.329 1.00 94.31 70 MET A N 1
ATOM 576 C CA . MET A 1 70 ? -9.180 3.966 3.858 1.00 94.31 70 MET A CA 1
ATOM 577 C C . MET A 1 70 ? -9.663 4.005 5.314 1.00 94.31 70 MET A C 1
ATOM 579 O O . MET A 1 70 ? -10.565 3.249 5.665 1.00 94.31 70 MET A O 1
ATOM 583 N N . LYS A 1 71 ? -9.140 4.915 6.149 1.00 94.56 71 LYS A N 1
ATOM 584 C CA . LYS A 1 71 ? -9.647 5.122 7.518 1.00 94.56 71 LYS A CA 1
ATOM 585 C C . LYS A 1 71 ? -11.090 5.630 7.523 1.00 94.56 71 LYS A C 1
ATOM 587 O O . LYS A 1 71 ? -11.888 5.144 8.317 1.00 94.56 71 LYS A O 1
ATOM 592 N N . GLU A 1 72 ? -11.438 6.562 6.632 1.00 95.25 72 GLU A N 1
ATOM 593 C CA . GLU A 1 72 ? -12.820 7.042 6.443 1.00 95.25 72 GLU A CA 1
ATOM 594 C C . GLU A 1 72 ? -13.773 5.907 6.042 1.00 95.25 72 GLU A C 1
ATOM 596 O O . GLU A 1 72 ? -14.918 5.871 6.486 1.00 95.25 72 GLU A O 1
ATOM 601 N N . ALA A 1 73 ? -13.289 4.951 5.248 1.00 91.12 73 ALA A N 1
ATOM 602 C CA . ALA A 1 73 ? -14.019 3.744 4.870 1.00 91.12 73 ALA A CA 1
ATOM 603 C C . ALA A 1 73 ? -13.982 2.630 5.945 1.00 91.12 73 ALA A C 1
ATOM 605 O O . ALA A 1 73 ? -14.360 1.496 5.669 1.00 91.12 73 ALA A O 1
ATOM 606 N N . ASN A 1 74 ? -13.573 2.947 7.181 1.00 89.62 74 ASN A N 1
ATOM 607 C CA . ASN A 1 74 ? -13.478 2.042 8.335 1.00 89.62 74 ASN A CA 1
ATOM 608 C C . ASN A 1 74 ? -12.447 0.904 8.218 1.00 89.62 74 ASN A C 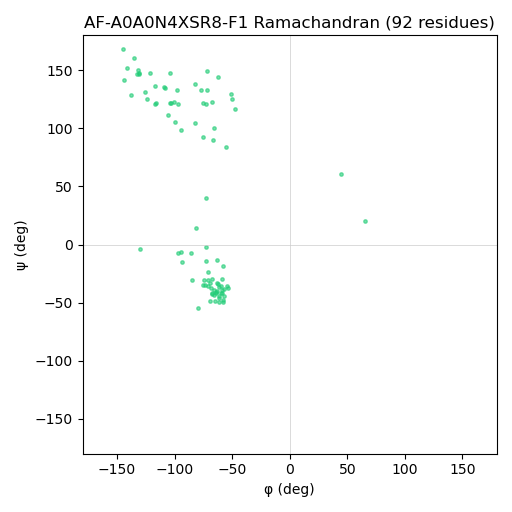1
ATOM 610 O O . ASN A 1 74 ? -12.508 -0.068 8.975 1.00 89.62 74 ASN A O 1
ATOM 614 N N . PHE A 1 75 ? -11.453 1.026 7.336 1.00 90.38 75 PHE A N 1
ATOM 615 C CA . PHE A 1 75 ? -10.326 0.095 7.308 1.00 90.38 75 PHE A CA 1
ATOM 616 C C . PHE A 1 75 ? -9.268 0.473 8.348 1.00 90.38 75 PHE A C 1
ATOM 618 O O . PHE A 1 75 ? -8.889 1.636 8.508 1.00 90.38 75 PHE A O 1
ATOM 625 N N . THR A 1 76 ? -8.727 -0.537 9.032 1.00 89.56 76 THR A N 1
ATOM 626 C CA . THR A 1 76 ? -7.576 -0.354 9.925 1.00 89.56 76 THR A CA 1
ATOM 627 C C . THR A 1 76 ? -6.299 -0.357 9.093 1.00 89.56 76 THR A C 1
ATOM 629 O O . THR A 1 76 ? -5.859 -1.408 8.632 1.00 89.56 76 THR A O 1
ATOM 632 N N . VAL A 1 77 ? -5.709 0.822 8.889 1.00 92.38 77 VAL A N 1
ATOM 633 C CA . VAL A 1 77 ? -4.499 0.993 8.074 1.00 92.38 77 VAL A CA 1
ATOM 634 C C . VAL A 1 77 ? -3.450 1.859 8.765 1.00 92.38 77 VAL A C 1
ATOM 636 O O . VAL A 1 77 ? -3.764 2.839 9.446 1.00 92.38 77 VAL A O 1
ATOM 639 N N . SER A 1 78 ? -2.190 1.522 8.502 1.00 92.50 78 SER A N 1
ATOM 640 C CA . SER A 1 78 ? -1.011 2.311 8.859 1.00 92.50 78 SER A CA 1
ATOM 641 C C . SER A 1 78 ? -0.290 2.737 7.580 1.00 92.50 78 SER A C 1
ATOM 643 O O . SER A 1 78 ? -0.128 1.931 6.664 1.00 92.50 78 SER A O 1
ATOM 645 N N . SER A 1 79 ? 0.150 3.992 7.503 1.00 94.19 79 SER A N 1
ATOM 646 C CA . SER A 1 79 ? 0.953 4.521 6.393 1.00 94.19 79 SER A CA 1
ATOM 647 C C . SER A 1 79 ? 2.415 4.656 6.795 1.00 94.19 79 SER A C 1
ATOM 649 O O . SER A 1 79 ? 2.713 4.960 7.943 1.00 94.19 79 SER A O 1
ATOM 651 N N . MET A 1 80 ? 3.334 4.465 5.845 1.00 93.38 80 MET A N 1
ATOM 652 C CA . MET A 1 80 ? 4.757 4.732 6.042 1.00 93.38 80 MET A CA 1
ATOM 653 C C . MET A 1 80 ? 5.342 5.417 4.807 1.00 93.38 80 MET A C 1
ATOM 655 O O . MET A 1 80 ? 5.230 4.905 3.694 1.00 93.38 80 MET A O 1
ATOM 659 N N . HIS A 1 81 ? 6.034 6.538 5.003 1.00 94.00 81 HIS A N 1
ATOM 660 C CA . HIS A 1 81 ? 6.805 7.203 3.954 1.00 94.00 81 HIS A CA 1
ATOM 661 C C . HIS A 1 81 ? 8.082 7.848 4.513 1.00 94.00 81 HIS A C 1
ATOM 663 O O . HIS A 1 81 ? 8.283 7.954 5.718 1.00 94.00 81 HIS A O 1
ATOM 669 N N . GLY A 1 82 ? 8.985 8.264 3.621 1.00 89.56 82 GLY A N 1
ATOM 670 C CA . GLY A 1 82 ? 10.329 8.728 3.995 1.00 89.56 82 GLY A CA 1
ATOM 671 C C . GLY A 1 82 ? 10.424 10.105 4.665 1.00 89.56 82 GLY A C 1
ATOM 672 O O . GLY A 1 82 ? 11.535 10.496 4.989 1.00 89.56 82 GLY A O 1
ATOM 673 N N . ASP A 1 83 ? 9.311 10.825 4.837 1.00 90.56 83 ASP A N 1
ATOM 674 C CA . ASP A 1 83 ? 9.287 12.106 5.580 1.00 90.56 83 ASP A CA 1
ATOM 675 C C . ASP A 1 83 ? 8.844 11.935 7.037 1.00 90.56 83 ASP A C 1
ATOM 677 O O . ASP A 1 83 ? 8.898 12.891 7.803 1.00 90.56 83 ASP A O 1
ATOM 681 N N . MET A 1 84 ? 8.403 10.736 7.423 1.00 90.62 84 MET A N 1
ATOM 682 C CA . MET A 1 84 ? 8.021 10.448 8.802 1.00 90.62 84 MET A CA 1
ATOM 683 C C . MET A 1 84 ? 9.256 10.375 9.691 1.00 90.62 84 MET A C 1
ATOM 685 O O . MET A 1 84 ? 10.323 9.924 9.251 1.00 90.62 84 MET A O 1
ATOM 689 N N . GLU A 1 85 ? 9.104 10.747 10.960 1.00 91.06 85 GLU A N 1
ATOM 690 C CA . GLU A 1 85 ? 10.197 10.595 11.909 1.00 91.06 85 GLU A CA 1
ATOM 691 C C . GLU A 1 85 ? 10.555 9.114 12.064 1.00 91.06 85 GLU A C 1
ATOM 693 O O . GLU A 1 85 ? 9.698 8.227 12.069 1.00 91.06 85 GLU A O 1
ATOM 698 N N . GLN A 1 86 ? 11.845 8.824 12.235 1.00 85.12 86 GLN A N 1
ATOM 699 C CA . GLN A 1 86 ? 12.326 7.448 12.376 1.00 85.12 86 GLN A CA 1
ATOM 700 C C . GLN A 1 86 ? 11.598 6.691 13.504 1.00 85.12 86 GLN A C 1
ATOM 702 O O . GLN A 1 86 ? 11.278 5.515 13.351 1.00 85.12 86 GLN A O 1
ATOM 707 N N . LYS A 1 87 ? 11.265 7.387 14.597 1.00 90.62 87 LYS A N 1
ATOM 708 C CA . LYS A 1 87 ? 10.505 6.833 15.723 1.00 90.62 87 LYS A CA 1
ATOM 709 C C . LYS A 1 87 ? 9.091 6.395 15.326 1.00 90.62 87 LYS A C 1
ATOM 711 O O . LYS A 1 87 ? 8.639 5.348 15.780 1.00 90.62 87 LYS A O 1
ATOM 716 N N . GLU A 1 88 ? 8.407 7.165 14.485 1.00 86.81 88 GLU A N 1
ATOM 717 C CA . GLU A 1 88 ? 7.071 6.820 13.982 1.00 86.81 88 GLU A CA 1
ATOM 718 C C . GLU A 1 88 ? 7.147 5.600 13.059 1.00 86.81 88 GLU A C 1
ATOM 720 O O . GLU A 1 88 ? 6.366 4.659 13.196 1.00 86.81 88 GLU A O 1
ATOM 725 N N . ARG A 1 89 ? 8.155 5.555 12.177 1.00 87.62 89 ARG A N 1
ATOM 726 C CA . ARG A 1 89 ? 8.398 4.405 11.287 1.00 87.62 89 ARG A CA 1
ATOM 727 C C . ARG A 1 89 ? 8.643 3.114 12.066 1.00 87.62 89 ARG A C 1
ATOM 729 O O . ARG A 1 89 ? 8.123 2.063 11.702 1.00 87.62 89 ARG A O 1
ATOM 736 N N . GLU A 1 90 ? 9.413 3.193 13.148 1.00 87.88 90 GLU A N 1
ATOM 737 C CA . GLU A 1 90 ? 9.676 2.057 14.035 1.00 87.88 90 GLU A CA 1
ATOM 738 C C . GLU A 1 90 ? 8.436 1.601 14.803 1.00 87.88 90 GLU A C 1
ATOM 740 O O . GLU A 1 90 ? 8.329 0.421 15.116 1.00 87.88 90 GLU A O 1
ATOM 745 N N . GLN A 1 91 ? 7.496 2.497 15.109 1.00 87.56 91 GLN A N 1
ATOM 746 C CA . GLN A 1 91 ? 6.223 2.111 15.720 1.00 87.56 91 GLN A CA 1
ATOM 747 C C . GLN A 1 91 ? 5.313 1.368 14.741 1.00 87.56 91 GLN A C 1
ATOM 749 O O . GLN A 1 91 ? 4.628 0.445 15.156 1.00 87.56 91 GLN A O 1
ATOM 754 N N . ILE A 1 92 ? 5.331 1.734 13.457 1.00 87.75 92 ILE A N 1
ATOM 755 C CA . ILE A 1 92 ? 4.511 1.084 12.422 1.00 87.75 92 ILE A CA 1
ATOM 756 C C . ILE A 1 92 ? 5.010 -0.330 12.090 1.00 87.75 92 ILE A C 1
ATOM 758 O O . ILE A 1 92 ? 4.215 -1.184 11.713 1.00 87.75 92 ILE A O 1
ATOM 762 N N . MET A 1 93 ? 6.320 -0.576 12.204 1.00 83.88 93 MET A N 1
ATOM 763 C CA . MET A 1 93 ? 6.926 -1.888 11.934 1.00 83.88 93 MET A CA 1
ATOM 764 C C . MET A 1 93 ? 6.910 -2.860 13.126 1.00 83.88 93 MET A C 1
ATOM 766 O O . MET A 1 93 ? 7.330 -4.005 12.954 1.00 83.88 93 MET A O 1
ATOM 770 N N . LYS A 1 94 ? 6.503 -2.412 14.318 1.00 71.38 94 LYS A N 1
ATOM 771 C CA . LYS A 1 94 ? 6.398 -3.253 15.522 1.00 71.38 94 LYS A CA 1
ATOM 772 C C . LYS A 1 94 ? 5.093 -4.031 15.549 1.00 71.38 94 LYS A C 1
ATOM 774 O O . LYS A 1 94 ? 5.154 -5.192 16.005 1.00 71.38 94 LYS A O 1
#

InterPro domains:
  IPR001650 Helicase, C-terminal domain-like [PF00271] (37-94)
  IPR001650 Helicase, C-terminal domain-like [PS51194] (40-94)
  IPR027417 P-loop containing nucleoside triphosphate hydrolase [G3DSA:3.40.50.300] (16-94)
  IPR027417 P-loop containing nucleoside triphosphate hydrolase [SSF52540] (18-94)

Secondary structure (DSSP, 8-state):
-GGGT-SS----PPP------TT--------SSTTHHHHHHHHHHHHS--S------SSHHHHHHHHHHHHHTT-------TTS-HHHHHHHT-

Organism: Nippostrongylus brasiliensis (NCBI:txid27835)

Mean predicted aligned error: 8.83 Å

Radius of gyration: 19.72 Å; Cα contacts (8 Å, |Δi|>4): 26; chains: 1; bounding box: 56×32×33 Å

Sequence (94 aa):
MTSKFMTDPIRILVKRDELTLEGIKQFFVAVDCEEWKFDTLVDLYDTLTITQAVLFCNTRRKVDWLAEKMKEANFTVSSMHGDMEQKEREQIM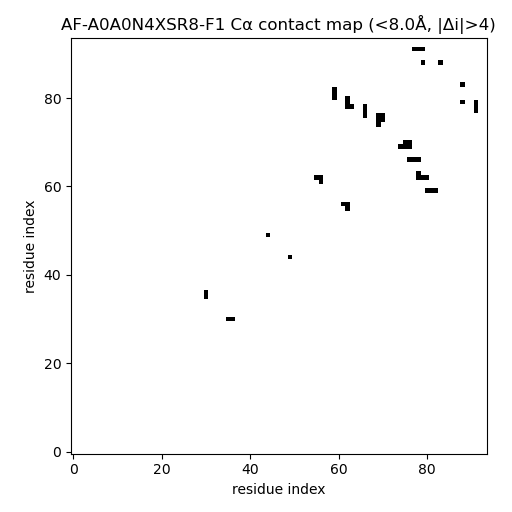K